Protein AF-A0A0P7U8S5-F1 (afdb_monomer_lite)

Structure (mmCIF, N/CA/C/O backbone):
data_AF-A0A0P7U8S5-F1
#
_entry.id   AF-A0A0P7U8S5-F1
#
loop_
_atom_site.group_PDB
_atom_site.id
_atom_site.type_symbol
_atom_site.label_atom_id
_atom_site.label_alt_id
_atom_site.label_comp_id
_atom_site.label_asym_id
_atom_site.label_entity_id
_atom_site.label_seq_id
_atom_site.pdbx_PDB_ins_code
_atom_site.Cartn_x
_atom_site.Cartn_y
_atom_site.Cartn_z
_atom_site.occupancy
_atom_site.B_iso_or_equiv
_atom_site.auth_seq_id
_atom_site.auth_comp_id
_atom_site.auth_asym_id
_atom_site.auth_atom_id
_atom_site.pdbx_PDB_model_num
ATOM 1 N N . MET A 1 1 ? 29.900 -3.223 -0.425 1.00 42.47 1 MET A N 1
ATOM 2 C CA . MET A 1 1 ? 28.987 -2.368 0.363 1.00 42.47 1 MET A CA 1
ATOM 3 C C . MET A 1 1 ? 27.661 -2.336 -0.358 1.00 42.47 1 MET A C 1
ATOM 5 O O . MET A 1 1 ? 27.662 -2.081 -1.555 1.00 42.47 1 MET A O 1
ATOM 9 N N . TRP A 1 2 ? 26.566 -2.671 0.313 1.00 47.06 2 TRP A N 1
ATOM 10 C CA . TRP A 1 2 ? 25.235 -2.600 -0.284 1.00 47.06 2 TRP A CA 1
ATOM 11 C C . TRP A 1 2 ? 24.781 -1.147 -0.113 1.00 47.06 2 TRP A C 1
ATOM 13 O O . TRP A 1 2 ? 24.727 -0.663 1.014 1.00 47.06 2 TRP A O 1
ATOM 23 N N . ASN A 1 3 ? 24.566 -0.423 -1.211 1.00 55.38 3 ASN A N 1
ATOM 24 C CA . ASN A 1 3 ? 23.927 0.890 -1.159 1.00 55.38 3 ASN A CA 1
ATOM 25 C C . ASN A 1 3 ? 22.420 0.645 -1.123 1.00 55.38 3 ASN A C 1
ATOM 27 O O . ASN A 1 3 ? 21.833 0.273 -2.138 1.00 55.38 3 ASN A O 1
ATOM 31 N N . THR A 1 4 ? 21.808 0.797 0.046 1.00 61.06 4 THR A N 1
ATOM 32 C CA . THR A 1 4 ? 20.352 0.760 0.172 1.00 61.06 4 THR A CA 1
ATOM 33 C C . THR A 1 4 ? 19.819 2.101 -0.316 1.00 61.06 4 THR A C 1
ATOM 35 O O . THR A 1 4 ? 20.078 3.132 0.300 1.00 61.06 4 THR A O 1
ATOM 38 N N . ILE A 1 5 ? 19.126 2.107 -1.451 1.00 61.97 5 ILE A N 1
ATOM 39 C CA . ILE A 1 5 ? 18.386 3.287 -1.895 1.00 61.97 5 ILE A CA 1
ATOM 40 C C . ILE A 1 5 ? 17.105 3.326 -1.058 1.00 61.97 5 ILE A C 1
ATOM 42 O O . ILE A 1 5 ? 16.269 2.432 -1.174 1.00 61.97 5 ILE A O 1
ATOM 46 N N . ASP A 1 6 ? 16.979 4.321 -0.180 1.00 64.38 6 ASP A N 1
ATOM 47 C CA . ASP A 1 6 ? 15.780 4.522 0.637 1.00 64.38 6 ASP A CA 1
ATOM 48 C C . ASP A 1 6 ? 14.693 5.174 -0.232 1.00 64.38 6 ASP A C 1
ATOM 50 O O . ASP A 1 6 ? 14.645 6.391 -0.411 1.00 64.38 6 ASP A O 1
ATOM 54 N N . ALA A 1 7 ? 13.866 4.344 -0.868 1.00 70.88 7 ALA A N 1
ATOM 55 C CA . ALA A 1 7 ? 12.685 4.794 -1.593 1.00 70.88 7 ALA A CA 1
ATOM 56 C C . ALA A 1 7 ? 11.491 4.807 -0.629 1.00 70.88 7 ALA A C 1
ATOM 58 O O . ALA A 1 7 ? 10.866 3.778 -0.376 1.00 70.88 7 ALA A O 1
ATOM 59 N N . HIS A 1 8 ? 11.184 5.979 -0.072 1.00 80.06 8 HIS A N 1
ATOM 60 C CA . HIS A 1 8 ? 10.047 6.160 0.829 1.00 80.06 8 HIS A CA 1
ATOM 61 C C . HIS A 1 8 ? 8.788 6.565 0.049 1.00 80.06 8 HIS A C 1
ATOM 63 O O . HIS A 1 8 ? 8.700 7.682 -0.461 1.00 80.06 8 HIS A O 1
ATOM 69 N N . ILE A 1 9 ? 7.786 5.684 0.005 1.00 85.38 9 ILE A N 1
ATOM 70 C CA . ILE A 1 9 ? 6.451 5.970 -0.546 1.00 85.38 9 ILE A CA 1
ATOM 71 C C . ILE A 1 9 ? 5.490 6.223 0.618 1.00 85.38 9 ILE A C 1
ATOM 73 O O . ILE A 1 9 ? 5.534 5.526 1.632 1.00 85.38 9 ILE A O 1
ATOM 77 N N . ARG A 1 10 ? 4.627 7.236 0.496 1.00 89.69 10 ARG A N 1
ATOM 78 C CA . ARG A 1 10 ? 3.637 7.592 1.522 1.00 89.69 10 ARG A CA 1
ATOM 79 C C . ARG A 1 10 ? 2.254 7.713 0.898 1.00 89.69 10 ARG A C 1
ATOM 81 O O . ARG A 1 10 ? 2.091 8.430 -0.084 1.00 89.69 10 ARG A O 1
ATOM 88 N N . TYR A 1 11 ? 1.273 7.065 1.518 1.00 89.75 11 TYR A N 1
ATOM 89 C CA . TYR A 1 11 ? -0.142 7.208 1.185 1.00 89.75 11 TYR A CA 1
ATOM 90 C C . TYR A 1 11 ? -0.892 7.843 2.354 1.00 89.75 11 TYR A C 1
ATOM 92 O O . TYR A 1 11 ? -0.568 7.595 3.516 1.00 89.75 11 TYR A O 1
ATOM 100 N N . THR A 1 12 ? -1.917 8.625 2.032 1.00 91.56 12 THR A N 1
ATOM 101 C CA . THR A 1 12 ? -2.870 9.171 3.000 1.00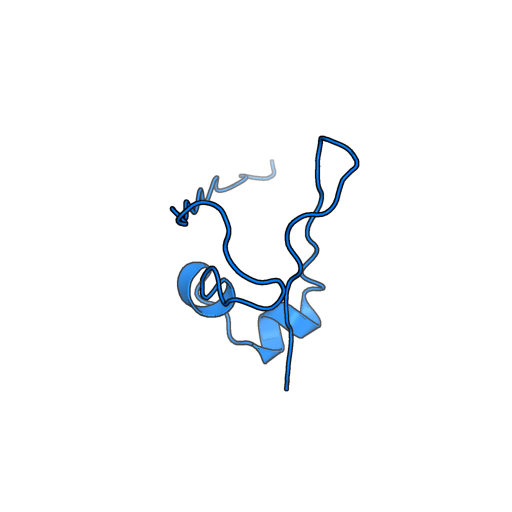 91.56 12 THR A CA 1
ATOM 102 C C . THR A 1 12 ? -4.235 8.598 2.671 1.00 91.56 12 THR A C 1
ATOM 104 O O . THR A 1 12 ? -4.675 8.686 1.527 1.00 91.56 12 THR A O 1
ATOM 107 N N . ILE A 1 13 ? -4.903 8.024 3.667 1.00 91.25 13 ILE A N 1
ATOM 108 C CA . ILE A 1 13 ? -6.241 7.453 3.528 1.00 91.25 13 ILE A CA 1
ATOM 109 C C . ILE A 1 13 ? -7.184 8.058 4.570 1.00 91.25 13 ILE A C 1
ATOM 111 O O . ILE A 1 13 ? -6.724 8.388 5.666 1.00 91.25 13 ILE A O 1
ATOM 115 N N . PRO A 1 14 ? -8.480 8.219 4.256 1.00 93.12 14 PRO A N 1
ATOM 116 C CA . PRO A 1 14 ? -9.472 8.565 5.263 1.00 93.12 14 PRO A CA 1
ATOM 117 C C . PRO A 1 14 ? -9.646 7.429 6.280 1.00 93.12 14 PRO A C 1
ATOM 119 O O . PRO A 1 14 ? -9.404 6.256 5.983 1.00 93.12 14 PRO A O 1
ATOM 122 N N . GLU A 1 15 ? -10.068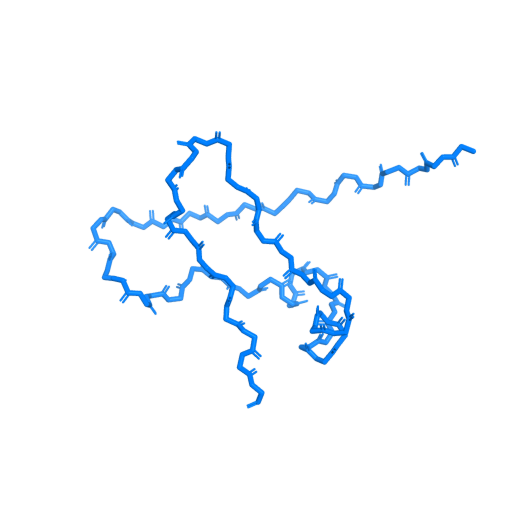 7.792 7.490 1.00 89.62 15 GLU A N 1
ATOM 123 C CA . GLU A 1 15 ? -10.505 6.825 8.496 1.00 89.62 15 GLU A CA 1
ATOM 124 C C . GLU A 1 15 ? -11.781 6.091 8.049 1.00 89.62 15 GLU A C 1
ATOM 126 O O . GLU A 1 15 ? -12.492 6.542 7.152 1.00 89.62 15 GLU A O 1
ATOM 131 N N . GLU A 1 16 ? -12.037 4.926 8.650 1.00 90.81 16 GLU A N 1
ATOM 132 C CA . GLU A 1 16 ? -13.240 4.111 8.401 1.00 90.81 16 GLU A CA 1
ATOM 133 C C . GLU A 1 16 ? -13.428 3.623 6.949 1.00 90.81 16 GLU A C 1
ATOM 135 O O . GLU A 1 1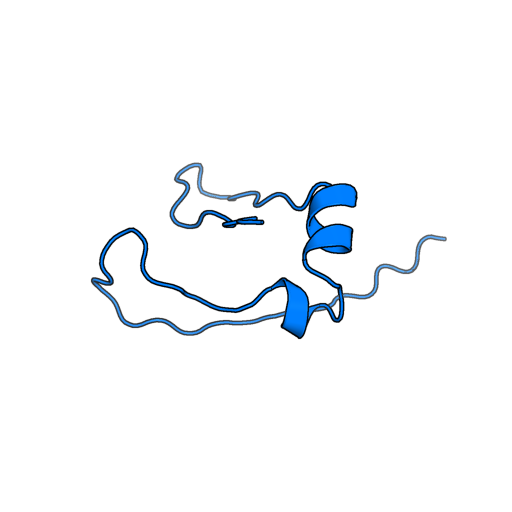6 ? -14.537 3.288 6.526 1.00 90.81 16 GLU A O 1
ATOM 140 N N . LEU A 1 17 ? -12.340 3.501 6.177 1.00 89.94 17 LEU A N 1
ATOM 141 C CA . LEU A 1 17 ? -12.392 2.812 4.887 1.00 89.94 17 LEU A CA 1
ATOM 142 C C . LEU A 1 17 ? -12.844 1.358 5.044 1.00 89.94 17 LEU A C 1
ATOM 144 O O . LEU A 1 17 ? -12.406 0.624 5.932 1.00 89.94 17 LEU A O 1
ATOM 148 N N . SER A 1 18 ? -13.685 0.922 4.108 1.00 91.44 18 SER A N 1
ATOM 149 C CA . SER A 1 18 ? -14.134 -0.467 4.039 1.00 91.44 18 SER A CA 1
ATOM 150 C C . SER A 1 18 ? -12.969 -1.400 3.697 1.00 91.44 18 SER A C 1
ATOM 152 O O . SER A 1 18 ? -12.112 -1.067 2.873 1.00 91.44 18 SER A O 1
ATOM 154 N N . VAL A 1 19 ? -12.949 -2.591 4.297 1.00 89.94 19 VAL A N 1
ATOM 155 C CA . VAL A 1 19 ? -11.961 -3.633 3.975 1.00 89.94 19 VAL A CA 1
ATOM 156 C C . VAL A 1 19 ? -12.048 -3.975 2.483 1.00 89.94 19 VAL A C 1
ATOM 158 O O . VAL A 1 19 ? -13.141 -4.148 1.952 1.00 89.94 19 VAL A O 1
ATOM 161 N N . GLY A 1 20 ? -10.896 -4.051 1.813 1.00 88.62 20 GLY A N 1
ATOM 162 C CA . GLY A 1 20 ? -10.807 -4.241 0.359 1.00 88.62 20 GLY A CA 1
ATOM 163 C C . GLY A 1 20 ? -10.743 -2.940 -0.448 1.00 88.62 20 GLY A C 1
ATOM 164 O O . GLY A 1 20 ? -10.597 -2.989 -1.665 1.00 88.62 20 GLY A O 1
ATOM 165 N N . SER A 1 21 ? -10.807 -1.772 0.202 1.00 91.00 21 SER A N 1
ATOM 166 C CA . SER A 1 21 ? -10.571 -0.493 -0.477 1.00 91.00 21 SER A CA 1
ATOM 167 C C . SER A 1 21 ? -9.126 -0.387 -0.970 1.00 91.00 21 SER A C 1
ATOM 169 O O . SER A 1 21 ? -8.181 -0.708 -0.246 1.00 91.00 21 SER A O 1
ATOM 171 N N . VAL A 1 22 ? -8.954 0.118 -2.192 1.00 90.56 22 VAL A N 1
ATOM 172 C CA . VAL A 1 22 ? -7.633 0.349 -2.786 1.00 90.56 22 VAL A CA 1
ATOM 173 C C . VAL A 1 22 ? -6.972 1.556 -2.119 1.00 90.56 22 VAL A C 1
ATOM 175 O O . VAL A 1 22 ? -7.515 2.658 -2.134 1.00 90.56 22 VAL A O 1
ATOM 178 N N . VAL A 1 23 ? -5.780 1.343 -1.556 1.00 91.06 23 VAL A N 1
ATOM 179 C CA . VAL A 1 23 ? -4.971 2.386 -0.896 1.00 91.06 23 VAL A CA 1
ATOM 180 C C . VAL A 1 23 ? -4.019 3.081 -1.876 1.00 91.06 23 VAL A C 1
ATOM 182 O O . VAL A 1 23 ? -3.809 4.287 -1.782 1.00 91.06 23 VAL A O 1
ATOM 185 N N . GLY A 1 24 ? -3.444 2.336 -2.825 1.00 89.81 24 GLY A N 1
ATOM 186 C CA . GLY A 1 24 ? -2.455 2.850 -3.774 1.00 89.81 24 GLY A CA 1
ATOM 187 C C . GLY A 1 24 ? -1.913 1.771 -4.713 1.00 89.81 24 GLY A C 1
ATOM 188 O O . GLY A 1 24 ? -2.189 0.586 -4.527 1.00 89.81 24 GLY A O 1
ATOM 189 N N . ASN A 1 25 ? -1.147 2.181 -5.731 1.00 89.69 25 ASN A N 1
ATOM 190 C CA . ASN A 1 25 ? -0.551 1.273 -6.715 1.00 89.69 25 ASN A CA 1
ATOM 191 C C . ASN A 1 25 ? 0.969 1.171 -6.522 1.00 89.69 25 ASN A C 1
ATOM 193 O O . ASN A 1 25 ? 1.747 1.902 -7.135 1.00 89.69 25 ASN A O 1
ATOM 197 N N . LEU A 1 26 ? 1.377 0.198 -5.708 1.00 86.56 26 LEU A N 1
ATOM 198 C CA . LEU A 1 26 ? 2.783 -0.033 -5.373 1.00 86.56 26 LEU A CA 1
ATOM 199 C C . LEU A 1 26 ? 3.646 -0.391 -6.591 1.00 86.56 26 LEU A C 1
ATOM 201 O O . LEU A 1 26 ? 4.799 0.022 -6.653 1.00 86.56 26 LEU A O 1
ATOM 205 N N . ALA A 1 27 ? 3.109 -1.134 -7.564 1.00 86.44 27 ALA A N 1
ATOM 206 C CA . ALA A 1 27 ? 3.859 -1.525 -8.758 1.00 86.44 27 ALA A CA 1
ATOM 207 C C . ALA A 1 27 ? 4.290 -0.292 -9.564 1.00 86.44 27 ALA A C 1
ATOM 209 O O . ALA A 1 27 ? 5.468 -0.126 -9.885 1.00 86.44 27 ALA A O 1
ATOM 210 N N . LYS A 1 28 ? 3.343 0.623 -9.803 1.00 87.00 28 LYS A N 1
ATOM 211 C CA . LYS A 1 28 ? 3.590 1.873 -10.523 1.00 87.00 28 LYS A CA 1
ATOM 212 C C . LYS A 1 28 ? 4.566 2.779 -9.777 1.00 87.00 28 LYS A C 1
ATOM 214 O O . LYS A 1 28 ? 5.474 3.320 -10.402 1.00 87.00 28 LYS A O 1
ATOM 219 N N . ASP A 1 29 ? 4.390 2.928 -8.468 1.00 86.94 29 ASP A N 1
ATOM 220 C CA . ASP A 1 29 ? 5.202 3.846 -7.663 1.00 86.94 29 ASP A CA 1
ATOM 221 C C . ASP A 1 29 ? 6.645 3.348 -7.481 1.00 86.94 29 ASP A C 1
ATOM 223 O O . ASP A 1 29 ? 7.572 4.150 -7.384 1.00 86.94 29 ASP A O 1
ATOM 227 N N . LEU A 1 30 ? 6.857 2.030 -7.512 1.00 84.31 30 LEU A N 1
ATOM 228 C CA . LEU A 1 30 ? 8.189 1.421 -7.518 1.00 84.31 30 LEU A CA 1
ATOM 229 C C . LEU A 1 30 ? 8.796 1.292 -8.928 1.00 84.31 30 LEU A C 1
ATOM 231 O O . LEU A 1 30 ? 9.957 0.906 -9.055 1.00 84.31 30 LEU A O 1
ATOM 235 N N . GLY A 1 31 ? 8.037 1.607 -9.982 1.00 85.56 31 GLY A N 1
ATOM 236 C CA . GLY A 1 31 ? 8.487 1.504 -11.372 1.00 85.56 31 GLY A CA 1
ATOM 237 C C . GLY A 1 31 ? 8.617 0.069 -11.893 1.00 85.56 31 GLY A C 1
ATOM 238 O O . GLY A 1 31 ? 9.359 -0.158 -12.846 1.00 85.56 31 GLY A O 1
ATOM 239 N N . PHE A 1 32 ? 7.915 -0.890 -11.287 1.00 85.44 32 PHE A N 1
ATOM 240 C CA . PHE A 1 32 ? 7.919 -2.297 -11.691 1.00 85.44 32 PHE A CA 1
ATOM 241 C C . PHE A 1 32 ? 6.602 -2.695 -12.363 1.00 85.44 32 PHE A C 1
ATOM 243 O O . PHE A 1 32 ? 5.529 -2.183 -12.039 1.00 85.44 32 PHE A O 1
ATOM 250 N N . GLY A 1 33 ? 6.658 -3.671 -13.271 1.00 86.44 33 GLY A N 1
ATOM 251 C CA . GLY A 1 33 ? 5.449 -4.341 -13.750 1.00 86.44 33 GLY A CA 1
ATOM 252 C C . GLY A 1 33 ? 4.814 -5.235 -12.675 1.00 86.44 33 GLY A C 1
ATOM 253 O O . GLY A 1 33 ? 5.508 -5.764 -11.809 1.00 86.44 33 GLY A O 1
ATOM 254 N N . VAL A 1 34 ? 3.501 -5.486 -12.761 1.00 82.38 34 VAL A N 1
ATOM 255 C CA . VAL A 1 34 ? 2.785 -6.414 -11.850 1.00 82.38 34 VAL A CA 1
ATOM 256 C C . VAL A 1 34 ? 3.416 -7.814 -11.866 1.00 82.38 34 VAL A C 1
ATOM 258 O O . VAL A 1 34 ? 3.594 -8.438 -10.820 1.00 82.38 34 VAL A O 1
ATOM 261 N N . ALA A 1 35 ? 3.836 -8.276 -13.048 1.00 84.38 35 ALA A N 1
ATOM 262 C CA . ALA A 1 35 ? 4.547 -9.541 -13.207 1.00 84.38 35 ALA A CA 1
ATOM 263 C C . ALA A 1 35 ? 5.910 -9.544 -12.491 1.00 84.38 35 ALA A C 1
ATOM 265 O O . ALA A 1 35 ? 6.251 -10.522 -11.835 1.00 84.38 35 ALA A O 1
ATOM 266 N N . GLU A 1 36 ? 6.664 -8.442 -12.561 1.00 85.38 36 GLU A N 1
ATOM 267 C CA . GLU A 1 36 ? 7.961 -8.324 -11.883 1.00 85.38 36 GLU A CA 1
ATOM 268 C C . GLU A 1 36 ? 7.811 -8.245 -10.363 1.00 85.38 36 GLU A C 1
ATOM 270 O O . GLU A 1 36 ? 8.592 -8.849 -9.636 1.00 85.38 36 GLU A O 1
ATOM 275 N N . ILE A 1 37 ? 6.806 -7.517 -9.872 1.00 85.38 37 ILE A N 1
ATOM 276 C CA . ILE A 1 37 ? 6.481 -7.440 -8.442 1.00 85.38 37 ILE A CA 1
ATOM 277 C C . ILE A 1 37 ? 6.123 -8.830 -7.898 1.00 85.38 37 ILE A C 1
ATOM 279 O O . ILE A 1 37 ? 6.564 -9.200 -6.807 1.00 85.38 37 ILE A O 1
ATOM 283 N N . SER A 1 38 ? 5.345 -9.594 -8.670 1.00 81.19 38 SER A N 1
ATOM 284 C CA . SER A 1 38 ? 4.935 -10.954 -8.310 1.00 81.19 38 SER A CA 1
ATOM 285 C C . SER A 1 38 ? 6.127 -11.912 -8.273 1.00 81.19 38 SER A C 1
ATOM 287 O O . SER A 1 38 ? 6.276 -12.668 -7.316 1.00 81.19 38 SER A O 1
ATOM 289 N N . ASP A 1 39 ? 7.019 -11.838 -9.266 1.00 85.19 39 ASP A N 1
ATOM 290 C CA . ASP A 1 39 ? 8.243 -12.650 -9.334 1.00 85.19 39 ASP A CA 1
ATOM 291 C C . ASP A 1 39 ? 9.220 -12.331 -8.185 1.00 85.19 39 ASP A C 1
ATOM 293 O O . ASP A 1 39 ? 9.809 -13.218 -7.565 1.00 85.19 39 ASP A O 1
ATOM 297 N N . ARG A 1 40 ? 9.317 -11.050 -7.806 1.00 83.94 40 ARG A N 1
ATOM 298 C CA . ARG A 1 40 ? 10.197 -10.562 -6.731 1.00 83.94 40 ARG A CA 1
ATOM 299 C C . ARG A 1 40 ? 9.664 -10.802 -5.315 1.00 83.94 40 ARG A C 1
ATOM 301 O O . ARG A 1 40 ? 10.303 -10.360 -4.362 1.00 83.94 40 ARG A O 1
ATOM 308 N N . ASN A 1 41 ? 8.546 -11.519 -5.160 1.00 81.12 41 ASN A N 1
ATOM 309 C CA . ASN A 1 41 ? 7.942 -11.862 -3.868 1.00 81.12 41 ASN A CA 1
ATOM 310 C C . ASN A 1 41 ? 7.706 -10.635 -2.966 1.00 81.12 41 ASN A C 1
ATOM 312 O O . ASN A 1 41 ? 8.156 -10.593 -1.816 1.00 81.12 41 ASN A O 1
ATOM 316 N N . LEU A 1 42 ? 6.997 -9.625 -3.484 1.00 83.19 42 LEU A N 1
ATOM 317 C CA . LEU A 1 42 ? 6.604 -8.466 -2.682 1.00 83.19 42 LEU A CA 1
ATOM 318 C C . LEU A 1 42 ? 5.836 -8.911 -1.429 1.00 83.19 42 LEU A C 1
ATOM 320 O O . LEU A 1 42 ? 4.812 -9.587 -1.510 1.00 83.19 42 LEU A O 1
ATOM 324 N N . ARG A 1 43 ? 6.324 -8.489 -0.261 1.00 82.56 43 ARG A N 1
ATOM 325 C CA . ARG A 1 43 ? 5.740 -8.829 1.036 1.00 82.56 43 ARG A CA 1
ATOM 326 C C . ARG A 1 43 ? 5.562 -7.581 1.885 1.00 82.56 43 ARG A C 1
ATOM 328 O O . ARG A 1 43 ? 6.471 -6.763 1.992 1.00 82.56 43 ARG A O 1
ATOM 335 N N . ILE A 1 44 ? 4.408 -7.483 2.540 1.00 84.56 44 ILE A N 1
ATOM 336 C CA . ILE A 1 44 ? 4.179 -6.504 3.602 1.00 84.56 44 ILE A CA 1
ATOM 337 C C . ILE A 1 44 ? 4.639 -7.114 4.927 1.00 84.56 44 ILE A C 1
ATOM 339 O O . ILE A 1 44 ? 4.249 -8.228 5.281 1.00 84.56 44 ILE A O 1
ATOM 343 N N . SER A 1 45 ? 5.437 -6.355 5.671 1.00 83.12 45 SER A N 1
ATOM 344 C CA . SER A 1 45 ? 5.762 -6.635 7.069 1.00 83.12 45 SER A CA 1
ATOM 345 C C . SER A 1 45 ? 5.141 -5.543 7.929 1.00 83.12 45 SER A C 1
ATOM 347 O O . SER A 1 45 ? 5.289 -4.361 7.629 1.00 83.12 45 SER A O 1
ATOM 349 N N . THR A 1 46 ? 4.428 -5.927 8.985 1.00 84.19 46 THR A N 1
ATOM 350 C CA . THR A 1 46 ? 3.831 -4.976 9.928 1.00 84.19 46 THR A CA 1
ATOM 351 C C . THR A 1 46 ? 4.571 -5.029 11.255 1.00 84.19 46 THR A C 1
ATOM 353 O O . THR A 1 46 ? 4.829 -6.111 11.775 1.00 84.19 46 THR A O 1
ATOM 356 N N . GLU A 1 47 ? 4.886 -3.866 11.816 1.00 82.06 47 GLU A N 1
ATOM 357 C CA . GLU A 1 47 ? 5.608 -3.765 13.089 1.00 82.06 47 GLU A CA 1
ATOM 358 C C . GLU A 1 47 ? 4.715 -4.105 14.298 1.00 82.06 47 GLU A C 1
ATOM 360 O O . GLU A 1 47 ? 5.142 -4.774 15.231 1.00 82.06 47 GLU A O 1
ATOM 365 N N . SER A 1 48 ? 3.440 -3.707 14.260 1.00 77.88 48 SER A N 1
ATOM 366 C CA . SER A 1 48 ? 2.508 -3.784 15.396 1.00 77.88 48 SER A CA 1
ATOM 367 C C . SER A 1 48 ? 1.756 -5.116 15.532 1.00 77.88 48 SER A C 1
ATOM 369 O O . SER A 1 48 ? 0.800 -5.214 16.301 1.00 77.88 48 SER A O 1
ATOM 371 N N . GLY A 1 49 ? 2.135 -6.144 14.766 1.00 76.50 49 GLY A N 1
ATOM 372 C CA . GLY A 1 49 ? 1.525 -7.482 14.796 1.00 76.50 49 GLY A CA 1
ATOM 373 C C . GLY A 1 49 ? 0.108 -7.589 14.208 1.00 76.50 49 GLY A C 1
ATOM 374 O O . GLY A 1 49 ? -0.324 -8.690 13.875 1.00 76.50 49 GLY A O 1
ATOM 375 N N . LYS A 1 50 ? -0.611 -6.474 14.022 1.00 82.69 50 LYS A N 1
ATOM 376 C CA . LYS A 1 50 ? -1.934 -6.442 13.383 1.00 82.69 50 LYS A CA 1
ATOM 377 C C . LYS A 1 50 ? -1.825 -5.989 11.929 1.00 82.69 50 LYS A C 1
ATOM 379 O O . LYS A 1 50 ? -1.526 -4.830 11.662 1.00 82.69 50 LYS A O 1
ATOM 384 N N . GLN A 1 51 ? -2.101 -6.895 10.995 1.00 83.88 51 GLN A N 1
ATOM 385 C CA . GLN A 1 51 ? -2.068 -6.613 9.560 1.00 83.88 51 GLN A CA 1
ATOM 386 C C . GLN A 1 51 ? -3.324 -5.837 9.131 1.00 83.88 51 GLN A C 1
ATOM 388 O O . GLN A 1 51 ? -4.415 -6.398 9.062 1.00 83.88 51 GLN A O 1
ATOM 393 N N . TYR A 1 52 ? -3.167 -4.542 8.851 1.00 86.62 52 TYR A N 1
ATOM 394 C CA . TYR A 1 52 ? -4.235 -3.678 8.319 1.00 86.62 52 TYR A CA 1
ATOM 395 C C . TYR A 1 52 ? -4.246 -3.602 6.790 1.00 86.62 52 TYR A C 1
ATOM 397 O O . TYR A 1 52 ? -5.271 -3.290 6.192 1.00 86.62 52 TYR A O 1
ATOM 405 N N . PHE A 1 53 ? -3.106 -3.889 6.166 1.00 88.50 53 PHE A N 1
ATOM 406 C CA . PHE A 1 53 ? -2.904 -3.763 4.731 1.00 88.50 53 PHE A CA 1
ATOM 407 C C . PHE A 1 53 ? -2.526 -5.113 4.144 1.00 88.50 53 PHE A C 1
ATOM 409 O O . PHE A 1 53 ? -1.774 -5.875 4.752 1.00 88.50 53 PHE A O 1
ATOM 416 N N . SER A 1 54 ? -3.029 -5.379 2.946 1.00 88.25 54 SER A N 1
ATOM 417 C CA . SER A 1 54 ? -2.629 -6.523 2.136 1.00 88.25 54 SER A CA 1
ATOM 418 C C . SER A 1 54 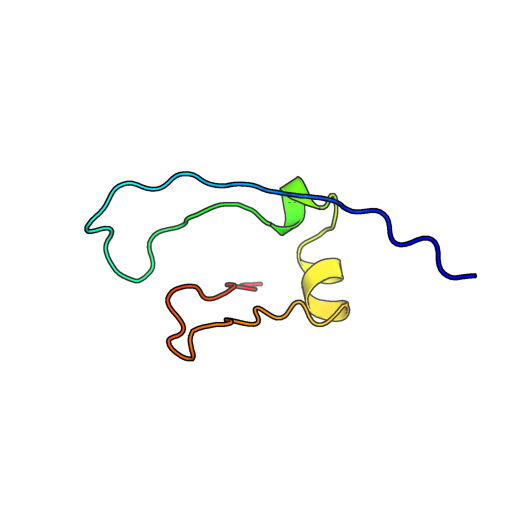? -2.251 -6.013 0.751 1.00 88.25 54 SER A C 1
ATOM 420 O O . SER A 1 54 ? -2.823 -5.033 0.275 1.00 88.25 54 SER A O 1
ATOM 422 N N . VAL A 1 55 ? -1.255 -6.645 0.135 1.00 8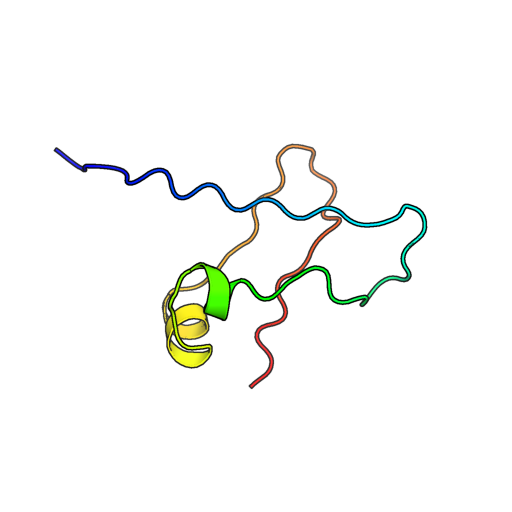6.19 55 VAL A N 1
ATOM 423 C CA . VAL A 1 55 ? -0.964 -6.447 -1.283 1.00 86.19 55 VAL A CA 1
ATOM 424 C C . VAL A 1 55 ? -1.871 -7.373 -2.056 1.00 86.19 55 VAL A C 1
ATOM 426 O O . VAL A 1 55 ? -1.891 -8.575 -1.796 1.00 86.19 55 VAL A O 1
ATOM 429 N N . ASP A 1 56 ? -2.603 -6.797 -2.991 1.00 84.62 56 ASP A N 1
ATOM 430 C CA . ASP A 1 56 ? -3.268 -7.578 -4.006 1.00 84.62 56 ASP A CA 1
ATOM 431 C C . ASP A 1 56 ? -2.339 -7.672 -5.225 1.00 84.62 56 ASP A C 1
ATOM 433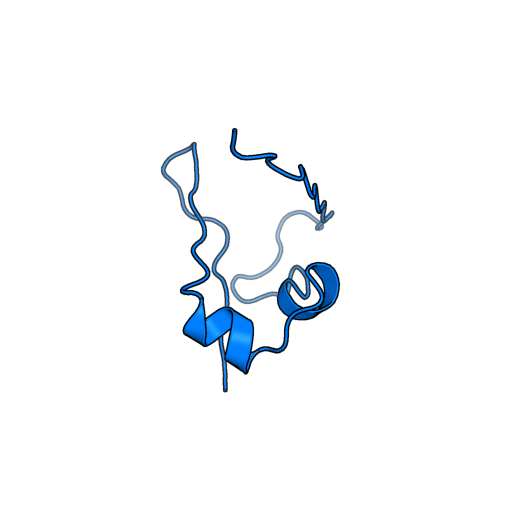 O O . ASP A 1 56 ? -1.839 -6.660 -5.726 1.00 84.62 56 ASP A O 1
ATOM 437 N N . LEU A 1 57 ? -2.021 -8.907 -5.610 1.00 75.94 57 LEU A N 1
ATOM 438 C CA . LEU A 1 57 ? -1.190 -9.236 -6.768 1.00 75.94 57 LEU A CA 1
ATOM 439 C C . LEU A 1 57 ? -2.061 -9.880 -7.853 1.00 75.94 57 LEU A C 1
ATOM 441 O O . LEU A 1 57 ? -1.616 -10.827 -8.508 1.00 75.94 57 LEU A O 1
ATOM 445 N N . GLU A 1 58 ? -3.319 -9.437 -7.989 1.00 63.66 58 GLU A N 1
ATOM 446 C CA . GLU A 1 58 ? -4.216 -9.972 -9.006 1.00 63.66 58 GLU A CA 1
ATOM 447 C C . GLU A 1 58 ? -3.594 -9.854 -10.400 1.00 63.66 58 GLU A C 1
ATOM 449 O O . GLU A 1 58 ? -2.910 -8.890 -10.763 1.00 63.66 58 GLU A O 1
ATOM 454 N N . LYS A 1 59 ? -3.794 -10.938 -11.142 1.00 49.47 59 LYS A N 1
ATOM 455 C CA . LYS A 1 59 ? -3.210 -11.233 -12.441 1.00 49.47 59 LYS A CA 1
ATOM 456 C C . LYS A 1 59 ? -4.112 -10.746 -13.565 1.00 49.47 59 LYS A C 1
ATOM 458 O O . LYS A 1 59 ? -5.341 -10.924 -13.431 1.00 49.47 59 LYS A O 1
#

pLDDT: mean 81.66, std 11.46, range [42.47, 93.12]

InterPro domains:
  IPR013164 Cadherin, N-terminal [PF08266] (9-58)

Radius of gyration: 13.33 Å; chains: 1; bounding box: 43×22×29 Å

Secondary structure (DSSP, 8-state):
--------------TTPPTT-----HHHHHT--HHHHHHTT-----TTS----------

Foldseek 3Di:
DDDDDPDDDDFDDDPPDDPPDDGDDPCVSVVHDLVVCVVVPDDDDDPVPDDPDDDDSDD

Organism: Scleropages formosus (NCBI:txid113540)

Sequence (59 aa):
MWNTIDAHIRYTIPEELSVGSVVGNLAKDLGFGVAEISDRNLRISTESGKQYFSVDLEK